Protein AF-A0A2L2Y6T6-F1 (afdb_monomer_lite)

pLDDT: mean 89.62, std 12.42, range [44.19, 98.38]

Organism: Parasteatoda tepidariorum (NCBI:txid114398)

Radius o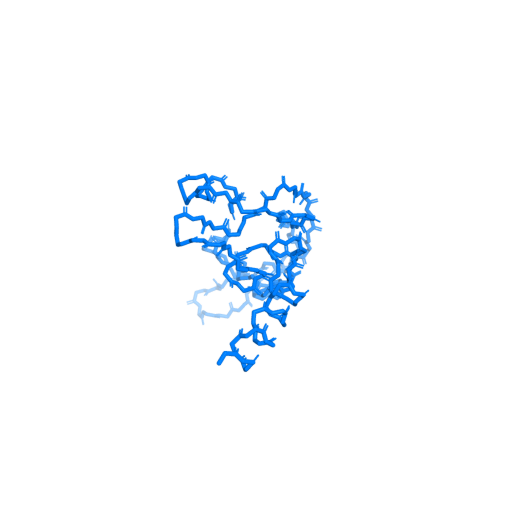f gyration: 18.58 Å; chains: 1; bounding box: 50×23×49 Å

Foldseek 3Di:
DVVVVVVVVCQVVQAALWWFDWDWAQVCVVVNPWCKVVRTDIAGFWFPVRHDDPDPQWTKHAPDKDKDWDWIWIFDQDPVRDGDDTDIDIDIDIHGGTIDIDGPVVRVVHHD

Structure (mmCIF, N/CA/C/O backbone):
data_AF-A0A2L2Y6T6-F1
#
_entry.id   AF-A0A2L2Y6T6-F1
#
loop_
_atom_site.group_PDB
_atom_site.id
_atom_site.type_symbol
_atom_site.label_atom_id
_atom_site.label_alt_id
_atom_site.label_comp_id
_atom_site.label_asym_id
_atom_site.label_entity_id
_atom_site.label_seq_id
_atom_site.pdbx_PDB_ins_code
_atom_site.Cartn_x
_atom_site.Cartn_y
_atom_site.Cartn_z
_atom_site.occupancy
_atom_site.B_iso_or_equiv
_atom_site.auth_seq_id
_atom_site.auth_comp_id
_atom_site.auth_asym_id
_atom_site.auth_atom_id
_atom_site.pdbx_PDB_model_num
ATOM 1 N N . GLU A 1 1 ? -33.454 -4.443 14.150 1.00 90.00 1 GLU A N 1
ATOM 2 C CA . GLU A 1 1 ? -32.290 -4.422 15.067 1.00 90.00 1 GLU A CA 1
ATOM 3 C C . GLU A 1 1 ? -31.385 -5.648 14.928 1.00 90.00 1 GLU A C 1
ATOM 5 O O . GLU A 1 1 ? -30.235 -5.452 14.565 1.00 90.00 1 GLU A O 1
ATOM 10 N N . ARG A 1 2 ? -31.870 -6.893 15.095 1.00 97.75 2 ARG A N 1
ATOM 11 C CA . ARG A 1 2 ? -31.045 -8.125 14.980 1.00 97.75 2 ARG A CA 1
ATOM 12 C C . ARG A 1 2 ? -30.118 -8.179 13.753 1.00 97.75 2 ARG A C 1
ATOM 14 O O . ARG A 1 2 ? -28.916 -8.330 13.916 1.00 97.75 2 ARG A O 1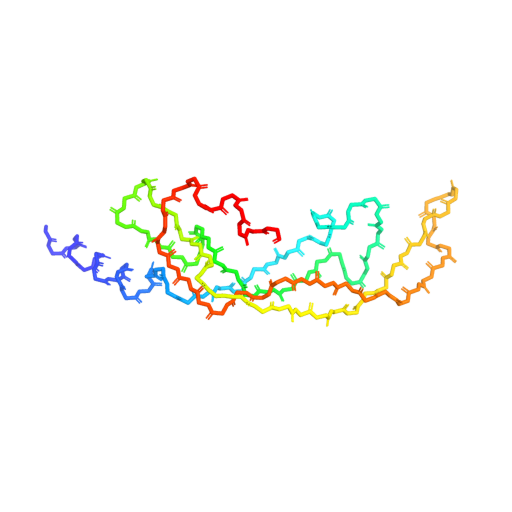
ATOM 21 N N . LEU A 1 3 ? -30.655 -7.978 12.545 1.00 98.38 3 LEU A N 1
ATOM 22 C CA . LEU A 1 3 ? -29.865 -8.009 11.300 1.00 98.38 3 LEU A CA 1
ATOM 23 C C . LEU A 1 3 ? -28.750 -6.948 11.269 1.00 98.38 3 LEU A C 1
ATOM 25 O O . LEU A 1 3 ? -27.689 -7.171 10.694 1.00 98.38 3 LEU A O 1
ATOM 29 N N . ALA A 1 4 ? -28.981 -5.789 11.892 1.00 97.69 4 ALA A N 1
ATOM 30 C CA . ALA A 1 4 ? -27.984 -4.725 11.971 1.00 97.69 4 ALA A CA 1
ATOM 31 C C . ALA A 1 4 ? -26.856 -5.087 12.949 1.00 97.69 4 ALA A C 1
ATOM 33 O O . ALA A 1 4 ? -25.692 -4.787 12.682 1.00 97.69 4 ALA A O 1
ATOM 34 N N . LEU A 1 5 ? -27.188 -5.772 14.049 1.00 97.56 5 LEU A N 1
ATOM 35 C CA . LEU A 1 5 ? -26.209 -6.283 15.004 1.00 97.56 5 LEU A CA 1
ATOM 36 C C . LEU A 1 5 ? -25.355 -7.396 14.384 1.00 97.56 5 LEU A C 1
ATOM 38 O O . LEU A 1 5 ? -24.133 -7.316 14.443 1.00 97.56 5 LEU A O 1
ATOM 42 N N . GLU A 1 6 ? -25.982 -8.373 13.725 1.00 98.19 6 GLU A N 1
ATOM 43 C CA . GLU A 1 6 ? -25.288 -9.456 13.008 1.00 98.19 6 GLU A CA 1
ATOM 44 C C . GLU A 1 6 ? -24.347 -8.895 11.932 1.00 98.19 6 GLU A C 1
ATOM 46 O O . GLU A 1 6 ? -23.190 -9.301 11.815 1.00 98.19 6 GLU A O 1
ATOM 51 N N . HIS A 1 7 ? -24.814 -7.904 11.165 1.00 96.62 7 HIS A N 1
ATOM 52 C CA . HIS A 1 7 ? -23.972 -7.228 10.184 1.00 96.62 7 HIS A CA 1
ATOM 53 C C . HIS A 1 7 ? -22.783 -6.515 10.842 1.00 96.62 7 HIS A C 1
ATOM 55 O O . HIS A 1 7 ? -21.656 -6.651 10.366 1.00 96.62 7 HIS A O 1
ATOM 61 N N . SER A 1 8 ? -23.023 -5.790 11.938 1.00 95.12 8 SER A N 1
ATOM 62 C CA . SER A 1 8 ? -21.973 -5.094 12.694 1.00 95.12 8 SER A CA 1
ATOM 63 C C . SER A 1 8 ? -20.918 -6.061 13.234 1.00 95.12 8 SER A C 1
ATOM 65 O O . SER A 1 8 ? -19.727 -5.786 13.107 1.00 95.12 8 SER A O 1
ATOM 67 N N . GLN A 1 9 ? -21.334 -7.212 13.771 1.00 95.81 9 GLN A N 1
ATOM 68 C CA . GLN A 1 9 ? -20.432 -8.266 14.248 1.00 95.81 9 GLN A CA 1
ATOM 69 C C . GLN A 1 9 ? -19.568 -8.812 13.112 1.00 95.81 9 GLN A C 1
ATOM 71 O O . GLN A 1 9 ? -18.345 -8.814 13.214 1.00 95.81 9 GLN A O 1
ATOM 76 N N . ARG A 1 10 ? -20.183 -9.153 11.974 1.00 96.06 10 ARG A N 1
ATOM 77 C CA . ARG A 1 10 ? -19.450 -9.626 10.794 1.00 96.06 10 ARG A CA 1
ATOM 78 C C . ARG A 1 10 ? -18.406 -8.614 10.312 1.00 96.06 10 ARG A C 1
ATOM 80 O O . ARG A 1 10 ? -17.309 -9.000 9.918 1.00 96.06 10 ARG A O 1
ATOM 87 N N . VAL A 1 11 ? -18.738 -7.321 10.313 1.00 94.31 11 VAL A N 1
ATOM 88 C CA . VAL A 1 11 ? -17.793 -6.259 9.925 1.00 94.31 11 VAL A CA 1
ATOM 89 C C . VAL A 1 11 ? -16.668 -6.117 10.951 1.00 94.31 11 VAL A C 1
ATOM 91 O O . VAL A 1 11 ? -15.520 -5.949 10.551 1.00 94.31 11 VAL A O 1
ATOM 94 N N . ALA A 1 12 ? -16.964 -6.218 12.248 1.00 91.81 12 ALA A N 1
ATOM 95 C CA . ALA A 1 12 ? -15.946 -6.175 13.294 1.00 91.81 12 ALA A CA 1
ATOM 96 C C . ALA A 1 12 ? -14.971 -7.363 13.211 1.00 91.81 12 ALA A C 1
ATOM 98 O O . ALA A 1 12 ? -13.775 -7.180 13.412 1.00 91.81 12 ALA A O 1
ATOM 99 N N . GLU A 1 13 ? -15.464 -8.554 12.867 1.00 92.06 13 GLU A N 1
ATOM 100 C CA . GLU A 1 13 ? -14.654 -9.772 12.756 1.00 92.06 13 GLU A CA 1
ATOM 101 C C . GLU A 1 13 ? -13.809 -9.811 11.476 1.00 92.06 13 GLU A C 1
ATOM 103 O O . GLU A 1 13 ? -12.621 -10.117 11.525 1.00 92.06 13 GLU A O 1
ATOM 108 N N . ALA A 1 14 ? -14.401 -9.494 10.320 1.00 93.00 14 ALA A N 1
ATOM 109 C CA . ALA A 1 14 ? -13.746 -9.679 9.021 1.00 93.00 14 ALA A CA 1
ATOM 110 C C . ALA A 1 14 ? -13.172 -8.388 8.412 1.00 93.00 14 ALA A C 1
ATOM 112 O O . ALA A 1 14 ? -12.338 -8.446 7.508 1.00 93.00 14 ALA A O 1
ATOM 113 N N . GLY A 1 15 ? -13.650 -7.226 8.859 1.00 94.38 15 GLY A N 1
ATOM 114 C CA . GLY A 1 15 ? -13.347 -5.918 8.278 1.00 94.38 15 GLY A CA 1
ATOM 115 C C . GLY A 1 15 ? -12.463 -5.029 9.149 1.00 94.38 15 GLY A C 1
ATOM 116 O O . GLY A 1 15 ? -12.307 -3.853 8.823 1.00 94.38 15 GLY A O 1
ATOM 117 N N . ALA A 1 16 ? -11.904 -5.538 10.249 1.00 94.69 16 ALA A N 1
ATOM 118 C CA . ALA A 1 16 ? -11.041 -4.755 11.126 1.00 94.69 16 ALA A CA 1
ATOM 119 C C . ALA A 1 16 ? -9.760 -4.295 10.405 1.00 94.69 16 ALA A C 1
ATOM 121 O O . ALA A 1 16 ? -9.073 -5.080 9.751 1.00 94.69 16 ALA A O 1
ATOM 122 N N . CYS A 1 17 ? -9.409 -3.013 10.554 1.00 96.75 17 CYS A N 1
ATOM 123 C CA . CYS A 1 17 ? -8.135 -2.482 10.070 1.00 96.75 17 CYS A CA 1
ATOM 124 C C . CYS A 1 17 ? -6.973 -2.941 10.964 1.00 96.75 17 CYS A C 1
ATOM 126 O O . CYS A 1 17 ? -6.537 -2.213 11.857 1.00 96.75 17 CYS A O 1
ATOM 128 N N . ASP A 1 18 ? -6.486 -4.152 10.713 1.00 96.00 18 ASP A N 1
ATOM 129 C CA . ASP A 1 18 ? -5.452 -4.784 11.532 1.00 96.00 18 ASP A CA 1
ATOM 130 C C . ASP A 1 18 ? -4.410 -5.522 10.681 1.00 96.00 18 ASP A C 1
ATOM 132 O O . ASP A 1 18 ? -3.211 -5.235 10.769 1.00 96.00 18 ASP A O 1
ATOM 136 N N . GLU A 1 19 ? -4.865 -6.407 9.792 1.00 96.88 19 GLU A N 1
ATOM 137 C CA . GLU A 1 19 ? -4.000 -7.164 8.889 1.00 96.88 19 GLU A CA 1
ATOM 138 C C . GLU A 1 19 ? -4.022 -6.606 7.459 1.00 96.88 19 GLU A C 1
ATOM 140 O O . GLU A 1 19 ? -5.096 -6.362 6.898 1.00 96.88 19 GLU A O 1
ATOM 145 N N . PRO A 1 20 ? -2.851 -6.429 6.826 1.00 97.38 20 PRO A N 1
ATOM 146 C CA . PRO A 1 20 ? -2.783 -6.020 5.432 1.00 97.38 20 PRO A CA 1
ATOM 147 C C . PRO A 1 20 ? -3.275 -7.142 4.507 1.00 97.38 20 PRO A C 1
ATOM 149 O O . PRO A 1 20 ? -3.155 -8.328 4.814 1.00 97.38 20 PRO A O 1
ATOM 152 N N . LYS A 1 21 ? -3.814 -6.775 3.342 1.00 97.06 21 LYS A N 1
ATOM 153 C CA . LYS A 1 21 ? -4.329 -7.723 2.340 1.00 97.06 21 LYS A CA 1
ATOM 154 C C . LYS A 1 21 ? -3.469 -7.706 1.082 1.00 97.06 21 LYS A C 1
ATOM 156 O O . LYS A 1 21 ? -2.794 -6.716 0.798 1.00 97.06 21 LYS A O 1
ATOM 161 N N . LEU A 1 22 ? -3.488 -8.803 0.326 1.00 97.56 22 LEU A N 1
ATOM 162 C CA . LEU A 1 22 ? -2.769 -8.902 -0.945 1.00 97.56 22 LEU A CA 1
ATOM 163 C C . LEU A 1 22 ? -3.373 -7.941 -1.964 1.00 97.56 22 LEU A C 1
ATOM 165 O O . LEU A 1 22 ? -4.556 -8.024 -2.288 1.00 97.56 22 LEU A O 1
ATOM 169 N N . HIS A 1 23 ? -2.549 -7.032 -2.465 1.00 97.06 23 HIS A N 1
ATOM 170 C CA . HIS A 1 23 ? -2.916 -6.066 -3.486 1.00 97.06 23 HIS A CA 1
ATOM 171 C C . HIS A 1 23 ? -1.992 -6.223 -4.691 1.00 97.06 23 HIS A C 1
ATOM 173 O O . HIS A 1 23 ? -0.781 -6.404 -4.543 1.00 97.06 23 HIS A O 1
ATOM 179 N N . VAL A 1 24 ? -2.570 -6.102 -5.886 1.00 97.31 24 VAL A N 1
ATOM 180 C CA . VAL A 1 24 ? -1.814 -5.962 -7.131 1.00 97.31 24 VAL A CA 1
ATOM 181 C C . VAL A 1 24 ? -1.331 -4.518 -7.231 1.00 97.31 24 VAL A C 1
ATOM 183 O O . VAL A 1 24 ? -2.134 -3.589 -7.189 1.00 97.31 24 VAL A O 1
ATOM 186 N N . ILE A 1 25 ? -0.020 -4.340 -7.346 1.00 96.00 25 ILE A N 1
ATOM 187 C CA . ILE A 1 25 ? 0.653 -3.045 -7.419 1.00 96.00 25 ILE A CA 1
ATOM 188 C C . ILE A 1 25 ? 1.252 -2.892 -8.806 1.00 96.00 25 ILE A C 1
ATOM 190 O O . ILE A 1 25 ? 2.074 -3.713 -9.221 1.00 96.00 25 ILE A O 1
ATOM 194 N N . HIS A 1 26 ? 0.853 -1.840 -9.514 1.00 95.69 26 HIS A N 1
ATOM 195 C CA . HIS A 1 26 ? 1.442 -1.497 -10.799 1.00 95.69 26 HIS A CA 1
ATOM 196 C C . HIS A 1 26 ? 2.856 -0.967 -10.576 1.00 95.69 26 HIS A C 1
ATOM 198 O O . HIS A 1 26 ? 3.074 -0.024 -9.816 1.00 95.69 26 HIS A O 1
ATOM 204 N N . VAL A 1 27 ? 3.841 -1.579 -11.235 1.00 95.06 27 VAL A N 1
ATOM 205 C CA . VAL A 1 27 ? 5.246 -1.175 -11.077 1.00 95.06 27 VAL A CA 1
ATOM 206 C C . VAL A 1 27 ? 5.452 0.256 -11.583 1.00 95.06 27 VAL A C 1
ATOM 208 O O . VAL A 1 27 ? 6.215 1.010 -10.982 1.00 95.06 27 VAL A O 1
ATOM 211 N N . SER A 1 28 ? 4.717 0.653 -12.626 1.00 92.19 28 SER A N 1
ATOM 212 C CA . SER A 1 28 ? 4.740 1.993 -13.225 1.00 92.19 28 SER A CA 1
ATOM 213 C C . SER A 1 28 ? 4.377 3.123 -12.261 1.00 92.19 28 SER A C 1
ATOM 215 O O . SER A 1 28 ? 4.860 4.237 -12.444 1.00 92.19 28 SER A O 1
ATOM 217 N N . ASP A 1 29 ? 3.567 2.849 -11.234 1.00 92.25 29 ASP A N 1
ATOM 218 C CA . ASP A 1 29 ? 3.141 3.860 -10.255 1.00 92.25 29 ASP A CA 1
ATOM 219 C C . ASP A 1 29 ? 4.296 4.264 -9.325 1.00 92.25 29 ASP A C 1
ATOM 221 O O . ASP A 1 29 ? 4.328 5.375 -8.800 1.00 92.25 29 ASP A O 1
ATOM 225 N N . HIS A 1 30 ? 5.269 3.364 -9.146 1.00 91.75 30 HIS A N 1
ATOM 226 C CA . HIS A 1 30 ? 6.463 3.580 -8.326 1.00 91.75 30 HIS A CA 1
ATOM 227 C C . HIS A 1 30 ? 7.717 3.865 -9.165 1.00 91.75 30 HIS A C 1
ATOM 229 O O . HIS A 1 30 ? 8.617 4.574 -8.719 1.00 91.75 30 HIS A O 1
ATOM 235 N N . TYR A 1 31 ? 7.782 3.314 -10.378 1.00 91.00 31 TYR A N 1
ATOM 236 C CA . TYR A 1 31 ? 8.918 3.410 -11.292 1.00 91.00 31 TYR A CA 1
ATOM 237 C C . TYR A 1 31 ? 8.438 3.835 -12.691 1.00 91.00 31 TYR A C 1
ATOM 239 O O . TYR A 1 31 ? 8.397 3.010 -13.610 1.00 91.00 31 TYR A O 1
ATOM 247 N N . PRO A 1 32 ? 8.042 5.111 -12.868 1.00 89.94 32 PRO A N 1
ATOM 248 C CA . PRO A 1 32 ? 7.475 5.593 -14.123 1.00 89.94 32 PRO A CA 1
ATOM 249 C C . PRO A 1 32 ? 8.513 5.641 -15.255 1.00 89.94 32 PRO A C 1
ATOM 251 O O . PRO A 1 32 ? 9.717 5.766 -15.028 1.00 89.94 32 PRO A O 1
ATOM 254 N N . GLY A 1 33 ? 8.035 5.580 -16.502 1.00 84.69 33 GLY A N 1
ATOM 255 C CA . GLY A 1 33 ? 8.863 5.766 -17.703 1.00 84.69 33 GLY A CA 1
ATOM 256 C C . GLY A 1 33 ? 9.680 4.545 -18.140 1.00 84.69 33 GLY A C 1
ATOM 257 O O . GLY A 1 33 ? 10.494 4.653 -19.054 1.00 84.69 33 GLY A O 1
ATOM 258 N N . ARG A 1 34 ? 9.474 3.382 -17.516 1.00 82.31 34 ARG A N 1
ATOM 259 C CA . ARG A 1 34 ? 10.095 2.112 -17.913 1.00 82.31 34 ARG A CA 1
ATOM 260 C C . ARG A 1 34 ? 9.047 1.018 -18.021 1.00 82.31 34 ARG A C 1
ATOM 262 O O . ARG A 1 34 ? 8.051 1.029 -17.302 1.00 82.31 34 ARG A O 1
ATOM 269 N N . TYR A 1 35 ? 9.300 0.061 -18.905 1.00 88.88 35 TYR A N 1
ATOM 270 C CA . TYR A 1 35 ? 8.472 -1.128 -19.030 1.00 88.88 35 TYR A CA 1
ATOM 271 C C . TYR A 1 35 ? 9.119 -2.281 -18.267 1.00 88.88 35 TYR A C 1
ATOM 273 O O . TYR A 1 35 ? 10.265 -2.640 -18.539 1.00 88.88 35 TYR A O 1
ATOM 281 N N . PHE A 1 36 ? 8.385 -2.854 -17.315 1.00 92.88 36 PHE A N 1
ATOM 282 C CA . PHE A 1 36 ? 8.846 -3.977 -16.506 1.00 92.88 36 PHE A CA 1
ATOM 283 C C . PHE A 1 36 ? 8.001 -5.222 -16.761 1.00 92.88 36 PHE A C 1
ATOM 285 O O . PHE A 1 36 ? 6.790 -5.139 -16.972 1.00 92.88 36 PHE A O 1
ATOM 292 N N . LEU A 1 37 ? 8.650 -6.384 -16.715 1.00 93.00 37 LEU A N 1
ATOM 293 C CA . LEU A 1 37 ? 8.015 -7.694 -16.733 1.00 93.00 37 LEU A CA 1
ATOM 294 C C . LEU A 1 37 ? 8.349 -8.446 -15.431 1.00 93.00 37 LEU A C 1
ATOM 296 O O . LEU A 1 37 ? 9.534 -8.653 -15.147 1.00 93.00 37 LEU A O 1
ATOM 300 N N . PRO A 1 38 ? 7.332 -8.884 -14.663 1.00 95.38 38 PRO A N 1
ATOM 301 C CA . PRO A 1 38 ? 5.904 -8.582 -14.849 1.00 95.38 38 PRO A CA 1
ATOM 302 C C . PRO A 1 38 ? 5.581 -7.080 -14.678 1.00 95.38 38 PRO A C 1
ATOM 304 O O . PRO A 1 38 ? 6.311 -6.358 -14.006 1.00 95.38 38 PRO A O 1
ATOM 307 N N . HIS A 1 39 ? 4.472 -6.611 -15.269 1.00 95.19 39 HIS A N 1
ATOM 308 C CA . HIS A 1 39 ? 4.031 -5.203 -15.173 1.00 95.19 39 HIS A CA 1
ATOM 309 C C . HIS A 1 39 ? 3.545 -4.822 -13.762 1.00 95.19 39 HIS A C 1
ATOM 311 O O . HIS A 1 39 ? 3.490 -3.649 -13.384 1.00 95.19 39 HIS A O 1
ATOM 317 N N . CYS A 1 40 ? 3.178 -5.830 -12.975 1.00 97.44 40 CYS A N 1
ATOM 318 C CA . CYS A 1 40 ? 2.671 -5.676 -11.625 1.00 97.44 40 CYS A CA 1
ATOM 319 C C . CYS A 1 40 ? 3.405 -6.618 -10.672 1.00 97.44 40 CYS A C 1
ATOM 321 O O . CYS A 1 40 ? 3.991 -7.620 -11.084 1.00 97.44 40 CYS A O 1
ATOM 323 N N . THR A 1 41 ? 3.308 -6.320 -9.384 1.00 97.31 41 THR A N 1
ATOM 324 C CA . THR A 1 41 ? 3.704 -7.215 -8.297 1.00 97.31 41 THR A CA 1
ATOM 325 C C . THR A 1 41 ? 2.571 -7.372 -7.299 1.00 97.31 41 THR A C 1
ATOM 327 O O . THR A 1 41 ? 1.611 -6.604 -7.322 1.00 97.31 41 THR A O 1
ATOM 330 N N . VAL A 1 42 ? 2.669 -8.363 -6.422 1.00 98.00 42 VAL A N 1
ATOM 331 C CA . VAL A 1 42 ? 1.691 -8.595 -5.362 1.00 98.00 42 VAL A CA 1
ATOM 332 C C . VAL A 1 42 ? 2.369 -8.364 -4.021 1.00 98.00 42 VAL A C 1
ATOM 334 O O . VAL A 1 42 ? 3.387 -8.984 -3.722 1.00 98.00 42 VAL A O 1
ATOM 337 N N . LEU A 1 43 ? 1.812 -7.456 -3.222 1.00 97.81 43 LEU A N 1
ATOM 338 C CA . LEU A 1 43 ? 2.328 -7.099 -1.900 1.00 97.81 43 LEU A CA 1
ATOM 339 C C . LEU A 1 43 ? 1.186 -6.989 -0.895 1.00 97.81 43 LEU A C 1
ATOM 341 O O . LEU A 1 43 ? 0.051 -6.688 -1.265 1.00 97.81 43 LEU A O 1
ATOM 345 N N . HIS A 1 44 ? 1.496 -7.176 0.384 1.00 98.19 44 HIS A N 1
ATOM 346 C CA . HIS A 1 44 ? 0.555 -6.883 1.455 1.00 98.19 44 HIS A CA 1
ATOM 347 C C . HIS A 1 44 ? 0.447 -5.371 1.625 1.00 98.19 44 HIS A C 1
ATOM 349 O O . HIS A 1 44 ? 1.448 -4.688 1.859 1.00 98.19 44 HIS A O 1
ATOM 355 N N . ARG A 1 45 ? -0.771 -4.837 1.508 1.00 96.94 45 ARG A N 1
ATOM 356 C CA . ARG A 1 45 ? -1.063 -3.415 1.684 1.00 96.94 45 ARG A CA 1
ATOM 357 C C . ARG A 1 45 ? -2.235 -3.194 2.629 1.00 96.94 45 ARG A C 1
ATOM 359 O O . ARG A 1 45 ? -3.162 -3.991 2.727 1.00 96.94 45 ARG A O 1
ATOM 366 N N . CYS A 1 46 ? -2.158 -2.068 3.322 1.00 96.81 46 CYS A N 1
ATOM 367 C CA . CYS A 1 46 ? -3.264 -1.491 4.074 1.00 96.81 46 CYS A CA 1
ATOM 368 C C . CYS A 1 46 ? -4.019 -0.536 3.147 1.00 96.81 46 CYS A C 1
ATOM 370 O O . CYS A 1 46 ? -3.465 -0.063 2.156 1.00 96.81 46 CYS A O 1
ATOM 372 N N . GLY A 1 47 ? -5.273 -0.244 3.463 1.00 93.19 47 GLY A N 1
ATOM 373 C CA . GLY A 1 47 ? -6.088 0.679 2.686 1.00 93.19 47 GLY A CA 1
ATOM 374 C C . GLY A 1 47 ? -7.567 0.357 2.811 1.00 93.19 47 GLY A C 1
ATOM 375 O O . GLY A 1 47 ? -7.967 -0.495 3.602 1.00 93.19 47 GLY A O 1
ATOM 376 N N . LYS A 1 48 ? -8.381 1.001 1.970 1.00 91.38 48 LYS A N 1
ATOM 377 C CA . LYS A 1 48 ? -9.847 0.846 1.957 1.00 91.38 48 LYS A CA 1
ATOM 378 C C . LYS A 1 48 ? -10.335 -0.600 1.783 1.00 91.38 48 LYS A C 1
ATOM 380 O O . LYS A 1 48 ? -11.446 -0.916 2.177 1.00 91.38 48 LYS A O 1
ATOM 385 N N . HIS A 1 49 ? -9.517 -1.456 1.171 1.00 91.62 49 HIS A N 1
ATOM 386 C CA . HIS A 1 49 ? -9.830 -2.868 0.945 1.00 91.62 49 HIS A CA 1
ATOM 387 C C . HIS A 1 49 ? -9.256 -3.798 2.021 1.00 91.62 49 HIS A C 1
ATOM 389 O O . HIS A 1 49 ? -9.638 -4.962 2.071 1.00 91.62 49 HIS A O 1
ATOM 395 N N . ALA A 1 50 ? -8.358 -3.296 2.877 1.00 94.50 50 ALA A N 1
ATOM 396 C CA . ALA A 1 50 ? -7.757 -4.081 3.950 1.00 94.50 50 ALA A CA 1
ATOM 397 C C . ALA A 1 50 ? -8.573 -4.023 5.245 1.00 94.50 50 ALA A C 1
ATOM 399 O O . ALA A 1 50 ? -8.622 -5.005 5.976 1.00 94.50 50 ALA A O 1
ATOM 400 N N . GLY A 1 51 ? -9.235 -2.894 5.510 1.00 94.44 51 GLY A N 1
ATOM 401 C CA . GLY A 1 51 ? -10.122 -2.760 6.656 1.00 94.44 51 GLY A CA 1
ATOM 402 C C . GLY A 1 51 ? -10.886 -1.442 6.684 1.00 94.44 51 GLY A C 1
ATOM 403 O O . GLY A 1 51 ? -10.561 -0.485 5.975 1.00 94.44 51 GLY A O 1
ATOM 404 N N . CYS A 1 52 ? -11.906 -1.411 7.533 1.00 93.56 52 CYS A N 1
ATOM 405 C CA . CYS A 1 52 ? -12.776 -0.275 7.786 1.00 93.56 52 CYS A CA 1
ATOM 406 C C . CYS A 1 52 ? -12.447 0.355 9.147 1.00 93.56 52 CYS A C 1
ATOM 408 O O . CYS A 1 52 ? -12.063 -0.330 10.095 1.00 93.56 52 CYS A O 1
ATOM 410 N N . CYS A 1 53 ? -12.603 1.674 9.238 1.00 94.56 53 CYS A N 1
ATOM 411 C CA . CYS A 1 53 ? -12.440 2.434 10.471 1.00 94.56 53 CYS A CA 1
ATOM 412 C C . CYS A 1 53 ? -13.795 2.966 10.939 1.00 94.56 53 CYS A C 1
ATOM 414 O O . CYS A 1 53 ? -14.696 3.169 10.134 1.00 94.56 53 CYS A O 1
ATOM 416 N N . GLY A 1 54 ? -13.934 3.249 12.237 1.00 91.94 54 GLY A N 1
ATOM 417 C CA . GLY A 1 54 ? -15.219 3.664 12.815 1.00 91.94 54 GLY A CA 1
ATOM 418 C C . GLY A 1 54 ? -15.770 5.014 12.330 1.00 91.94 54 GLY A C 1
ATOM 419 O O . GLY A 1 54 ? -16.903 5.343 12.656 1.00 91.94 54 GLY A O 1
ATOM 420 N N . THR A 1 55 ? -14.993 5.813 11.584 1.00 92.44 55 THR A N 1
ATOM 421 C CA . THR A 1 55 ? -15.444 7.085 10.989 1.00 92.44 55 THR A CA 1
ATOM 422 C C . THR A 1 55 ? -14.692 7.384 9.690 1.00 92.44 55 THR A C 1
ATOM 424 O O . THR A 1 55 ? -13.530 6.997 9.552 1.00 92.44 55 THR A O 1
ATOM 427 N N . ASP A 1 56 ? -15.287 8.193 8.809 1.00 89.25 56 ASP A N 1
ATOM 428 C CA . ASP A 1 56 ? -14.676 8.630 7.538 1.00 89.25 56 ASP A CA 1
ATOM 429 C C . ASP A 1 56 ? -13.463 9.564 7.704 1.00 89.25 56 ASP A C 1
ATOM 431 O O . ASP A 1 56 ? -12.711 9.815 6.760 1.00 89.25 56 ASP A O 1
ATOM 435 N N . ARG A 1 57 ? -13.243 10.097 8.914 1.00 91.31 57 ARG A N 1
ATOM 436 C CA . ARG A 1 57 ? -12.063 10.923 9.237 1.00 91.31 57 ARG A CA 1
ATOM 437 C C . ARG A 1 57 ? -10.795 10.083 9.407 1.00 91.31 57 ARG A C 1
ATOM 439 O O . ARG A 1 57 ? -9.685 10.627 9.387 1.00 91.31 57 ARG A O 1
ATOM 446 N N . LEU A 1 58 ? -10.962 8.776 9.591 1.00 94.00 58 LEU A N 1
ATOM 447 C CA . LEU A 1 58 ? -9.890 7.809 9.756 1.00 94.00 58 LEU A CA 1
ATOM 448 C C . LEU A 1 58 ? -9.740 6.980 8.483 1.00 94.00 58 LEU A C 1
ATOM 450 O O . LEU A 1 58 ? -10.708 6.661 7.799 1.00 94.00 58 LEU A O 1
ATOM 454 N N . ARG A 1 59 ? -8.504 6.605 8.176 1.00 95.00 59 ARG A N 1
ATOM 455 C CA . ARG A 1 59 ? -8.176 5.698 7.078 1.00 95.00 59 ARG A CA 1
ATOM 456 C C . ARG A 1 59 ? -7.361 4.538 7.608 1.00 95.00 59 ARG A C 1
ATOM 458 O O . ARG A 1 59 ? -6.557 4.710 8.525 1.00 95.00 59 ARG A O 1
ATOM 465 N N . CYS A 1 60 ? -7.561 3.374 7.004 1.00 95.62 60 CYS A N 1
ATOM 466 C CA . CYS A 1 60 ? -6.737 2.214 7.281 1.00 95.62 60 CYS A CA 1
ATOM 467 C C . CYS A 1 60 ? -5.381 2.373 6.588 1.00 95.62 60 CYS A C 1
ATOM 469 O O . CYS A 1 60 ? -5.322 2.404 5.360 1.00 95.62 60 CYS A O 1
ATOM 471 N N . VAL A 1 61 ? -4.308 2.504 7.368 1.00 95.25 61 VAL A N 1
ATOM 472 C CA . VAL A 1 61 ? -2.949 2.789 6.877 1.00 95.25 61 VAL A CA 1
ATOM 473 C C . VAL A 1 61 ? -1.938 1.812 7.468 1.00 95.25 61 VAL A C 1
ATOM 475 O O . VAL A 1 61 ? -2.242 1.100 8.425 1.00 95.25 61 VAL A O 1
ATOM 478 N N . ALA A 1 62 ? -0.724 1.779 6.914 1.00 95.81 62 ALA A N 1
ATOM 479 C CA . ALA A 1 62 ? 0.370 0.994 7.478 1.00 95.81 62 ALA A CA 1
ATOM 480 C C . ALA A 1 62 ? 0.774 1.519 8.862 1.00 95.81 62 ALA A C 1
ATOM 482 O O . ALA A 1 62 ? 1.200 2.665 8.996 1.00 95.81 62 ALA A O 1
ATOM 483 N N . LYS A 1 63 ? 0.707 0.655 9.876 1.00 95.38 63 LYS A N 1
ATOM 484 C CA . LYS A 1 63 ? 1.343 0.877 11.180 1.00 95.38 63 LYS A CA 1
ATOM 485 C C . LYS A 1 63 ? 2.817 0.477 11.135 1.00 95.38 63 LYS A C 1
ATOM 487 O O . LYS A 1 63 ? 3.665 1.197 11.652 1.00 95.38 63 LYS A O 1
ATOM 492 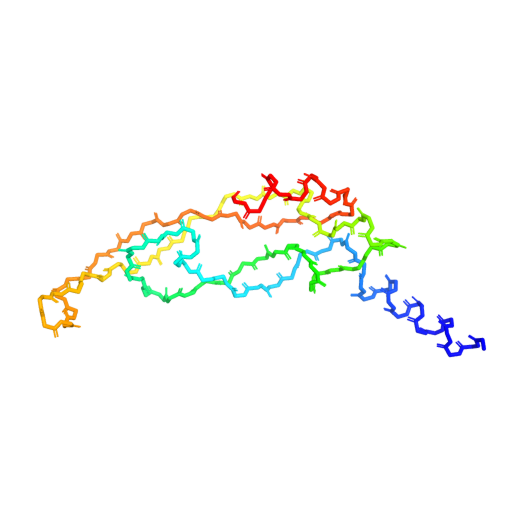N N . THR A 1 64 ? 3.121 -0.654 10.500 1.00 95.75 64 THR A N 1
ATOM 493 C CA . THR A 1 64 ? 4.489 -1.143 10.283 1.00 95.75 64 THR A CA 1
ATOM 494 C C . THR A 1 64 ? 4.649 -1.662 8.859 1.00 95.75 64 THR A C 1
ATOM 496 O O . THR A 1 64 ? 3.697 -2.161 8.250 1.00 95.75 64 THR A O 1
ATOM 499 N N . LYS A 1 65 ? 5.860 -1.519 8.315 1.00 96.38 65 LYS A N 1
ATOM 500 C CA . LYS A 1 65 ? 6.225 -1.957 6.966 1.00 96.38 65 LYS A CA 1
ATOM 501 C C . LYS A 1 65 ? 7.690 -2.368 6.906 1.00 96.38 65 LYS A C 1
ATOM 503 O O . LYS A 1 65 ? 8.500 -1.902 7.703 1.00 96.38 65 LYS A O 1
ATOM 508 N N . GLU A 1 66 ? 8.019 -3.193 5.929 1.00 96.62 66 GLU A N 1
ATOM 509 C CA . GLU A 1 66 ? 9.376 -3.652 5.642 1.00 96.62 66 GLU A CA 1
ATOM 510 C C . GLU A 1 66 ? 9.732 -3.376 4.180 1.00 96.62 66 GLU A C 1
ATOM 512 O O . GLU A 1 66 ? 8.851 -3.304 3.321 1.00 96.62 66 GLU A O 1
ATOM 517 N N . LYS A 1 67 ? 11.023 -3.199 3.885 1.00 97.31 67 LYS A N 1
ATOM 518 C CA . LYS A 1 67 ? 11.495 -3.090 2.502 1.00 97.31 67 LYS A CA 1
ATOM 519 C C . LYS A 1 67 ? 11.660 -4.484 1.915 1.00 97.31 67 LYS A C 1
ATOM 521 O O . LYS A 1 67 ? 12.350 -5.312 2.499 1.00 97.31 67 LYS A O 1
ATOM 526 N N . VAL A 1 68 ? 11.108 -4.702 0.730 1.00 97.25 68 VAL A N 1
ATOM 527 C CA . VAL A 1 68 ? 11.291 -5.932 -0.042 1.00 97.25 68 VAL A CA 1
ATOM 528 C C . VAL A 1 68 ? 11.935 -5.599 -1.378 1.00 97.25 68 VAL A C 1
ATOM 530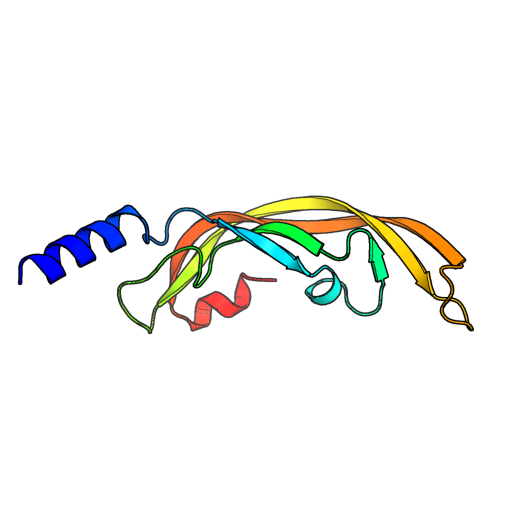 O O . VAL A 1 68 ? 11.513 -4.672 -2.068 1.00 97.25 68 VAL A O 1
ATOM 533 N N . THR A 1 69 ? 12.984 -6.337 -1.730 1.00 98.06 69 THR A N 1
ATOM 534 C CA . THR A 1 69 ? 13.645 -6.210 -3.033 1.00 98.06 69 THR A CA 1
ATOM 535 C C . THR A 1 69 ? 13.168 -7.331 -3.938 1.00 98.06 69 THR A C 1
ATOM 537 O O . THR A 1 69 ? 13.306 -8.506 -3.606 1.00 98.06 69 THR A O 1
ATOM 540 N N . LEU A 1 70 ? 12.618 -6.960 -5.086 1.00 97.94 70 LEU A N 1
ATOM 541 C CA . LEU A 1 70 ? 12.073 -7.864 -6.087 1.00 97.94 70 LEU A CA 1
ATOM 542 C C . LEU A 1 70 ? 12.823 -7.681 -7.409 1.00 97.94 70 LEU A C 1
ATOM 544 O O . LEU A 1 70 ? 13.380 -6.616 -7.678 1.00 97.94 70 LEU A O 1
ATOM 548 N N . HIS A 1 71 ? 12.851 -8.729 -8.225 1.00 97.56 71 HIS A N 1
ATOM 549 C CA . HIS A 1 71 ? 13.608 -8.755 -9.473 1.00 97.56 71 HIS A CA 1
ATOM 550 C C . HIS A 1 71 ? 12.648 -8.690 -10.655 1.00 97.56 71 HIS A C 1
ATOM 552 O O . HIS A 1 71 ? 11.711 -9.483 -10.732 1.00 97.56 71 HIS A O 1
ATOM 558 N N . PHE A 1 72 ? 12.898 -7.759 -11.569 1.00 96.44 72 PHE A N 1
ATOM 559 C CA . PHE A 1 72 ? 12.095 -7.555 -12.771 1.00 96.44 72 PHE A CA 1
ATOM 560 C C . PHE A 1 72 ? 12.989 -7.570 -13.993 1.00 96.44 72 PHE A C 1
ATOM 562 O O . PHE A 1 72 ? 14.143 -7.150 -13.926 1.00 96.44 72 PHE A O 1
ATOM 569 N N . TYR A 1 73 ? 12.436 -7.982 -15.127 1.00 94.44 73 TYR A N 1
ATOM 570 C CA . TYR A 1 73 ? 13.044 -7.651 -16.406 1.00 94.44 73 TYR A CA 1
ATOM 571 C C . TYR A 1 73 ? 12.613 -6.238 -16.792 1.00 94.44 73 TYR A C 1
ATOM 573 O O . TYR A 1 73 ? 11.420 -6.002 -16.968 1.00 94.44 73 TYR A O 1
ATOM 581 N N . SER A 1 74 ? 13.548 -5.305 -16.939 1.00 91.88 74 SER A N 1
ATOM 582 C CA . SER A 1 74 ? 13.289 -4.052 -17.641 1.00 91.88 74 SER A CA 1
ATOM 583 C C . SER A 1 74 ? 13.448 -4.275 -19.139 1.00 91.88 74 SER A C 1
ATOM 585 O O . SER A 1 74 ? 14.360 -4.972 -19.590 1.00 91.88 74 SER A O 1
ATOM 587 N N . VAL A 1 75 ? 12.517 -3.724 -19.911 1.00 86.81 75 VAL A N 1
ATOM 588 C CA . VAL A 1 75 ? 12.503 -3.821 -21.368 1.00 86.81 75 VAL A CA 1
ATOM 589 C C . VAL A 1 75 ? 12.702 -2.431 -21.941 1.00 86.81 75 VAL A C 1
ATOM 591 O O . VAL A 1 75 ? 11.922 -1.516 -21.663 1.00 86.81 75 VAL A O 1
ATOM 594 N N . ARG A 1 76 ? 13.729 -2.277 -22.776 1.00 79.94 76 ARG A N 1
ATOM 595 C CA . ARG A 1 76 ? 13.841 -1.106 -23.647 1.00 79.94 76 ARG A CA 1
ATOM 596 C C . ARG A 1 76 ? 12.966 -1.315 -24.876 1.00 79.94 76 ARG A C 1
ATOM 598 O O . ARG A 1 76 ? 13.018 -2.370 -25.509 1.00 79.94 76 ARG A O 1
ATOM 605 N N . ILE A 1 77 ? 12.155 -0.311 -25.188 1.00 72.31 77 ILE A N 1
ATOM 606 C CA . ILE A 1 77 ? 11.354 -0.273 -26.409 1.00 72.31 77 ILE A CA 1
ATOM 607 C C . ILE A 1 77 ? 12.169 0.492 -27.453 1.00 72.31 77 ILE A C 1
ATOM 609 O O . ILE A 1 77 ? 12.505 1.655 -27.234 1.00 72.31 77 ILE A O 1
ATOM 613 N N . GLY A 1 78 ? 12.541 -0.179 -28.546 1.00 69.31 78 GLY A N 1
ATOM 614 C CA . GLY A 1 78 ? 13.249 0.441 -29.669 1.00 69.31 78 GLY A CA 1
ATOM 615 C C . GLY A 1 78 ? 12.342 1.328 -30.531 1.00 69.31 78 GLY A C 1
ATOM 616 O O . GLY A 1 78 ? 11.131 1.387 -30.320 1.00 69.31 78 GLY A O 1
ATOM 617 N N . GLU A 1 79 ? 12.916 1.970 -31.553 1.00 69.75 79 GLU A N 1
ATOM 618 C CA . GLU A 1 79 ? 12.249 2.967 -32.419 1.00 69.75 79 GLU A CA 1
ATOM 619 C C . GLU A 1 79 ? 10.980 2.464 -33.141 1.00 69.75 79 GLU A C 1
ATOM 621 O O . GLU A 1 79 ? 10.156 3.264 -33.574 1.00 69.75 79 GLU A O 1
ATOM 626 N N . HIS A 1 80 ? 10.771 1.146 -33.224 1.00 74.19 80 HIS A N 1
ATOM 627 C CA . HIS A 1 80 ? 9.594 0.524 -33.848 1.00 74.19 80 HIS A CA 1
ATOM 628 C C . HIS A 1 80 ? 8.630 -0.139 -32.853 1.00 74.19 80 HIS A C 1
ATOM 630 O O . HIS A 1 80 ? 7.811 -0.967 -33.243 1.00 74.19 80 HIS A O 1
ATOM 636 N N . GLY A 1 81 ? 8.742 0.158 -31.555 1.00 67.25 81 GLY A N 1
ATOM 637 C CA . GLY A 1 81 ? 7.889 -0.463 -30.535 1.00 67.25 81 GLY A CA 1
ATOM 638 C C . GLY A 1 81 ? 8.298 -1.894 -30.157 1.00 67.25 81 GLY A C 1
ATOM 639 O O . GLY A 1 81 ? 7.682 -2.500 -29.282 1.00 67.25 81 GLY A O 1
ATOM 640 N N . ALA A 1 82 ? 9.342 -2.439 -30.788 1.00 69.00 82 ALA A N 1
ATOM 641 C CA . ALA A 1 82 ? 9.843 -3.778 -30.509 1.00 69.00 82 ALA A CA 1
ATOM 642 C C . ALA A 1 82 ? 10.716 -3.796 -29.234 1.00 69.00 82 ALA A C 1
ATOM 644 O O . ALA A 1 82 ? 11.567 -2.915 -29.069 1.00 69.00 82 ALA A O 1
ATOM 645 N N . PRO A 1 83 ? 10.559 -4.802 -28.350 1.00 69.31 83 PRO A N 1
ATOM 646 C CA . PRO A 1 83 ? 11.494 -5.070 -27.259 1.00 69.31 83 PRO A CA 1
ATOM 647 C C . PRO A 1 83 ? 12.900 -5.331 -27.807 1.00 69.31 83 PRO A C 1
ATOM 649 O O . PRO A 1 83 ? 13.108 -6.323 -28.504 1.00 69.31 83 PRO A O 1
ATOM 652 N N . THR A 1 84 ? 13.868 -4.469 -27.502 1.00 71.88 84 THR A N 1
ATOM 653 C CA . THR A 1 84 ? 15.238 -4.595 -28.035 1.00 71.88 84 THR A CA 1
ATOM 654 C C . THR A 1 84 ? 16.221 -5.198 -27.039 1.00 71.88 84 THR A C 1
ATOM 656 O O . THR A 1 84 ? 17.146 -5.894 -27.445 1.00 71.88 84 THR A O 1
ATOM 659 N N . GLU A 1 85 ? 16.015 -4.999 -25.736 1.00 75.25 85 GLU A N 1
ATOM 660 C CA . GLU A 1 85 ? 16.923 -5.490 -24.695 1.00 75.25 85 GLU A CA 1
ATOM 661 C C . GLU A 1 85 ? 16.164 -5.780 -23.396 1.00 75.25 85 GLU A C 1
ATOM 663 O O . GLU A 1 85 ? 15.268 -5.022 -23.013 1.00 75.25 85 GLU A O 1
ATOM 668 N N . ARG A 1 86 ? 16.526 -6.883 -22.725 1.00 84.88 86 ARG A N 1
ATOM 669 C CA . ARG A 1 86 ? 16.010 -7.266 -21.405 1.00 84.88 86 ARG A CA 1
ATOM 670 C C . ARG A 1 86 ? 17.143 -7.273 -20.390 1.00 84.88 86 ARG A C 1
ATOM 672 O O . ARG A 1 86 ? 18.071 -8.064 -20.531 1.00 84.88 86 ARG A O 1
ATOM 679 N N . GLN A 1 87 ? 17.026 -6.464 -19.343 1.00 91.38 87 GLN A N 1
ATOM 680 C CA . GLN A 1 87 ? 17.963 -6.460 -18.220 1.00 91.38 87 GLN A CA 1
ATOM 681 C C . GLN A 1 87 ? 17.237 -6.830 -16.926 1.00 91.38 87 GLN A C 1
ATOM 683 O O . GLN A 1 87 ? 16.090 -6.445 -16.727 1.00 91.38 87 GLN A O 1
ATOM 688 N N . ILE A 1 88 ? 17.895 -7.571 -16.030 1.00 94.81 88 ILE A N 1
ATOM 689 C CA . ILE A 1 88 ? 17.364 -7.791 -14.680 1.00 94.81 88 ILE A CA 1
ATOM 690 C C . ILE A 1 88 ? 17.659 -6.554 -13.825 1.00 94.81 88 ILE A C 1
ATOM 692 O O . ILE A 1 88 ? 18.817 -6.192 -13.614 1.00 94.81 88 ILE A O 1
ATOM 696 N N . GLU A 1 89 ? 16.607 -5.933 -13.302 1.00 95.31 89 GLU A N 1
ATOM 697 C CA . GLU A 1 89 ? 16.670 -4.824 -12.354 1.00 95.31 89 GLU A CA 1
ATOM 698 C C . GLU A 1 89 ? 16.107 -5.239 -10.991 1.00 95.31 89 GLU A C 1
ATOM 700 O O . GLU A 1 89 ? 15.148 -6.008 -10.888 1.00 95.31 89 GLU A O 1
ATOM 705 N N . LYS A 1 90 ? 16.721 -4.712 -9.927 1.00 97.12 90 LYS A N 1
ATOM 706 C CA . LYS A 1 90 ? 16.263 -4.879 -8.546 1.00 97.12 90 LYS A CA 1
ATOM 707 C C . LYS A 1 90 ? 15.432 -3.666 -8.156 1.00 97.12 90 LYS A C 1
ATOM 709 O O . LYS A 1 90 ? 15.971 -2.572 -8.014 1.00 97.12 90 LYS A O 1
ATOM 714 N N . LEU A 1 91 ? 14.136 -3.869 -7.965 1.00 96.25 91 LEU A N 1
ATOM 715 C CA . LEU A 1 91 ? 13.207 -2.833 -7.529 1.00 96.25 91 LEU A CA 1
ATOM 716 C C . LEU A 1 91 ? 12.876 -3.033 -6.049 1.00 96.25 91 LEU A C 1
ATOM 718 O O . LEU A 1 91 ? 12.734 -4.163 -5.584 1.00 96.25 91 LEU A O 1
ATOM 722 N N . THR A 1 92 ? 12.772 -1.939 -5.298 1.00 96.81 92 THR A N 1
ATOM 723 C CA . THR A 1 92 ? 12.495 -1.966 -3.856 1.00 96.81 92 THR A CA 1
ATOM 724 C C . THR A 1 92 ? 11.105 -1.419 -3.582 1.00 96.81 92 THR A C 1
ATOM 726 O O . THR A 1 92 ? 10.795 -0.286 -3.928 1.00 96.81 92 THR A O 1
ATOM 729 N N . PHE A 1 93 ? 10.289 -2.200 -2.891 1.00 96.88 93 PHE A N 1
ATOM 730 C CA . PHE A 1 93 ? 8.951 -1.804 -2.469 1.00 96.88 93 PHE A CA 1
ATOM 731 C C . PHE A 1 93 ? 8.828 -1.885 -0.951 1.00 96.88 93 PHE A C 1
ATOM 733 O O . PHE A 1 93 ? 9.705 -2.417 -0.269 1.00 96.88 93 PHE A O 1
ATOM 740 N N . TYR A 1 94 ? 7.707 -1.398 -0.427 1.00 96.44 94 TYR A N 1
ATOM 741 C CA . TYR A 1 94 ? 7.316 -1.640 0.954 1.00 96.44 94 TYR A CA 1
ATOM 742 C C . TYR A 1 94 ? 6.243 -2.725 1.028 1.00 96.44 94 TYR A C 1
ATOM 744 O O . TYR A 1 94 ? 5.200 -2.611 0.394 1.00 96.44 94 TYR A O 1
ATOM 752 N N . ASN A 1 95 ? 6.470 -3.754 1.833 1.00 97.19 95 ASN A N 1
ATOM 753 C CA . ASN A 1 95 ? 5.444 -4.712 2.222 1.00 97.19 95 ASN A CA 1
ATOM 754 C C . ASN A 1 95 ? 4.886 -4.270 3.582 1.00 97.19 95 ASN A C 1
ATOM 756 O O . ASN A 1 95 ? 5.648 -4.034 4.521 1.00 97.19 95 ASN A O 1
ATOM 760 N N . HIS A 1 96 ? 3.577 -4.055 3.689 1.00 97.44 96 HIS A N 1
ATOM 761 C CA . HIS A 1 96 ? 2.974 -3.680 4.968 1.00 97.44 96 HIS A CA 1
ATOM 762 C C . HIS A 1 96 ? 2.879 -4.932 5.839 1.00 97.44 96 HIS A C 1
ATOM 764 O O . HIS A 1 96 ? 2.549 -6.003 5.338 1.00 97.44 96 HIS A O 1
ATOM 770 N N . THR A 1 97 ? 3.143 -4.797 7.138 1.00 97.38 97 THR A N 1
ATOM 771 C CA . THR A 1 97 ? 3.126 -5.927 8.086 1.00 97.38 97 THR A CA 1
ATOM 772 C C . THR A 1 97 ? 2.071 -5.772 9.177 1.00 97.38 97 THR A C 1
ATOM 774 O O . THR A 1 97 ? 1.660 -6.758 9.780 1.00 97.38 97 THR A O 1
ATOM 777 N N . LYS A 1 98 ? 1.580 -4.547 9.408 1.00 97.62 98 LYS A N 1
ATOM 778 C CA . LYS A 1 98 ? 0.462 -4.264 10.315 1.00 97.62 98 LYS A CA 1
ATOM 779 C C . LYS A 1 98 ? -0.283 -3.015 9.869 1.00 97.62 98 LYS A C 1
ATOM 781 O O . LYS A 1 98 ? 0.355 -2.061 9.415 1.00 97.62 98 LYS A O 1
ATOM 786 N N . CYS A 1 99 ? -1.598 -2.991 10.048 1.00 96.81 99 CYS A N 1
ATOM 787 C CA . CYS A 1 99 ? -2.438 -1.830 9.773 1.00 96.81 99 CYS A CA 1
ATOM 788 C C . CYS A 1 99 ? -2.941 -1.166 11.061 1.00 96.81 99 CYS A C 1
ATOM 790 O O . CYS A 1 99 ? -2.918 -1.757 12.139 1.00 96.81 99 CYS A O 1
ATOM 792 N N . ALA A 1 100 ? -3.357 0.092 10.948 1.00 96.12 100 ALA A N 1
ATOM 793 C CA . ALA A 1 100 ? -4.092 0.798 11.988 1.00 96.12 100 ALA A CA 1
ATOM 794 C C . ALA A 1 100 ? -4.957 1.907 11.380 1.00 96.12 100 ALA A C 1
ATOM 796 O O . ALA A 1 100 ? -4.653 2.443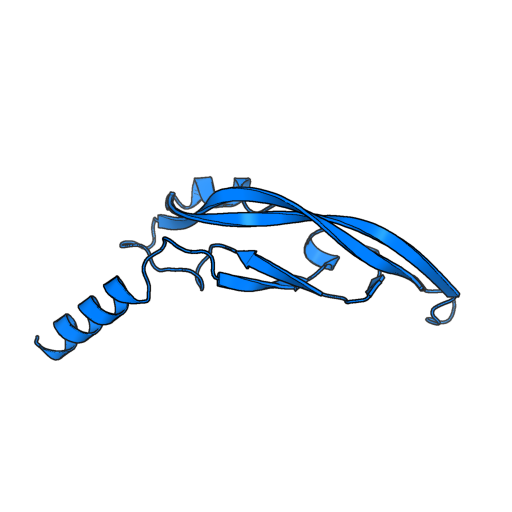 10.311 1.00 96.12 100 ALA A O 1
ATOM 797 N N . CYS A 1 101 ? -6.014 2.287 12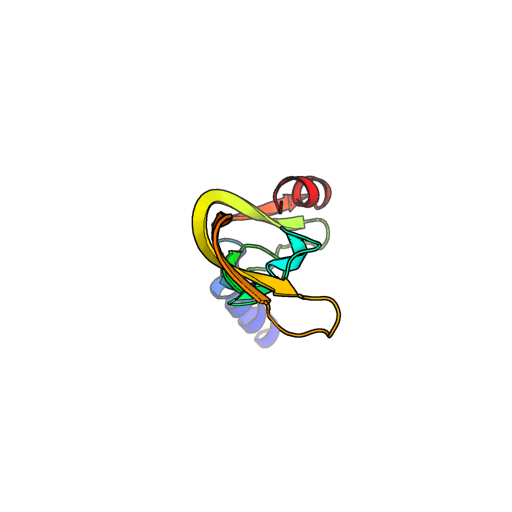.094 1.00 96.06 101 CYS A N 1
ATOM 798 C CA . CYS A 1 101 ? -6.783 3.481 11.770 1.00 96.06 101 CYS A CA 1
ATOM 799 C C . CYS A 1 101 ? -6.016 4.733 12.200 1.00 96.06 101 CYS A C 1
ATOM 801 O O . CYS A 1 101 ? -5.738 4.918 13.383 1.00 96.06 101 CYS A O 1
ATOM 803 N N . ALA A 1 102 ? -5.709 5.609 11.246 1.00 94.06 102 ALA A N 1
ATOM 804 C CA . ALA A 1 102 ? -5.055 6.890 11.501 1.00 94.06 102 ALA A CA 1
ATOM 805 C C . ALA A 1 102 ? -5.812 8.040 10.818 1.00 94.06 102 ALA A C 1
ATOM 807 O O . ALA A 1 102 ? -6.529 7.807 9.839 1.00 94.06 102 ALA A O 1
ATOM 808 N N . PRO A 1 103 ? -5.659 9.292 11.289 1.00 92.44 103 PRO A N 1
ATOM 809 C CA . PRO A 1 103 ? -6.231 10.452 10.617 1.00 92.44 103 PRO A CA 1
ATOM 810 C C . PRO A 1 103 ? -5.815 10.536 9.144 1.00 92.44 103 PRO A C 1
ATOM 812 O O . PRO A 1 103 ? -4.653 10.321 8.799 1.00 92.44 103 PRO A O 1
ATOM 815 N N . ALA A 1 104 ? -6.751 10.909 8.270 1.00 73.62 104 ALA A N 1
ATOM 816 C CA . ALA A 1 104 ? -6.550 10.904 6.818 1.00 73.62 104 ALA A CA 1
ATOM 817 C C . ALA A 1 104 ? -5.327 11.708 6.319 1.00 73.62 104 ALA A C 1
ATOM 819 O O . ALA A 1 104 ? -4.766 11.371 5.277 1.00 73.62 104 ALA A O 1
ATOM 820 N N . HIS A 1 105 ? -4.895 12.738 7.055 1.00 70.19 105 HIS A N 1
ATOM 821 C CA . HIS A 1 105 ? -3.716 13.545 6.720 1.00 70.19 105 HIS A CA 1
ATOM 822 C C . HIS A 1 105 ? -2.382 12.821 6.983 1.00 70.19 105 HIS A C 1
ATOM 824 O O . HIS A 1 105 ? -1.383 13.147 6.348 1.00 70.19 105 HIS A O 1
ATOM 830 N N . HIS A 1 106 ? -2.359 11.817 7.868 1.00 63.53 106 HIS A N 1
ATOM 831 C CA . HIS A 1 106 ? -1.188 10.963 8.084 1.00 63.53 106 HIS A CA 1
ATOM 832 C C . HIS A 1 106 ? -1.023 9.909 6.980 1.00 63.53 106 HIS A C 1
ATOM 834 O O . HIS A 1 106 ? 0.105 9.539 6.674 1.00 63.53 106 HIS A O 1
ATOM 840 N N . ALA A 1 107 ? -2.110 9.469 6.335 1.00 57.22 107 ALA A N 1
ATOM 841 C CA . ALA A 1 107 ? -2.075 8.432 5.296 1.00 57.22 107 ALA A CA 1
ATOM 842 C C . ALA A 1 107 ? -1.139 8.773 4.119 1.00 57.22 107 ALA A C 1
ATOM 844 O O . ALA A 1 107 ? -0.380 7.930 3.656 1.00 57.22 107 ALA A O 1
ATOM 845 N N . MET A 1 108 ? -1.109 10.042 3.703 1.00 52.69 108 MET A N 1
ATOM 846 C CA . MET A 1 108 ? -0.399 10.500 2.498 1.00 52.69 108 MET A CA 1
ATOM 847 C C . MET A 1 108 ? 1.131 10.355 2.559 1.00 52.69 108 MET A C 1
ATOM 849 O O . MET A 1 108 ? 1.786 10.377 1.523 1.00 52.69 108 MET A O 1
ATOM 853 N N . LYS A 1 109 ? 1.723 10.220 3.753 1.00 50.66 109 LYS A N 1
ATOM 854 C CA . LYS A 1 109 ? 3.184 10.115 3.917 1.00 50.66 109 LYS A CA 1
ATOM 855 C C . LYS A 1 109 ? 3.705 8.676 3.931 1.00 50.66 109 LYS A C 1
ATOM 857 O O . LYS A 1 109 ? 4.916 8.484 3.872 1.00 50.66 109 LYS A O 1
ATOM 862 N N . HIS A 1 110 ? 2.831 7.675 4.047 1.00 49.50 110 HIS A N 1
ATOM 863 C CA . HIS A 1 110 ? 3.243 6.299 4.350 1.00 49.50 110 HIS A CA 1
ATOM 864 C C . HIS A 1 110 ? 3.103 5.308 3.188 1.00 49.50 110 HIS A C 1
ATOM 866 O O . HIS A 1 110 ? 3.654 4.208 3.301 1.00 49.50 110 HIS A O 1
ATOM 872 N N . ASP A 1 111 ? 2.455 5.703 2.088 1.00 48.28 111 ASP A N 1
ATOM 873 C CA . ASP A 1 111 ? 2.127 4.815 0.962 1.00 48.28 111 ASP A CA 1
ATOM 874 C C . ASP A 1 111 ? 3.129 4.853 -0.216 1.00 48.28 111 ASP A C 1
ATOM 876 O O . ASP A 1 111 ? 3.032 4.009 -1.109 1.00 48.28 111 ASP A O 1
ATOM 880 N N . LEU A 1 112 ? 4.132 5.750 -0.188 1.00 44.19 112 LEU A N 1
ATOM 881 C CA . LEU A 1 112 ? 5.332 5.675 -1.043 1.00 44.19 112 LEU A CA 1
ATOM 882 C C . LEU A 1 112 ? 6.483 4.905 -0.368 1.00 44.19 112 LEU A C 1
ATOM 884 O O . LEU A 1 112 ? 6.693 5.031 0.869 1.00 44.19 112 LEU A O 1
#

Secondary structure (DSSP, 8-state):
-HHHHHHHHHHHHHSBTTS-EEEEEEHHHHSTT-EEESSEEEEEE-STTT-B-SSTTEEEEEEEEEEEEEEEEEEEE-TTS-EEEEEEEEEEEEEEEEEEEEEHHHHTTT--

InterPro domains:
  IPR000072 PDGF/VEGF domain [PF00341] (31-101)
  IPR000072 PDGF/VEGF domain [PS50278] (36-106)
  IPR000072 PDGF/VEGF domain [SM00141] (16-103)
  IPR029034 Cystine-knot cytokine [G3DSA:2.10.90.10] (3-112)
  IPR029034 Cystine-knot cytokine [SSF57501] (7-104)

Sequence (112 aa):
ERLALEHSQRVAEAGACDEPKLHVIHVSDHYPGRYFLPHCTVLHRCGKHAGCCGTDRLRCVAKTKEKVTLHFYSVRIGEHGAPTERQIEKLTFYNHTKCACAPAHHAMKHDL